Protein AF-A0AAV5E0H0-F1 (afdb_monomer)

Secondary structure (DSSP, 8-state):
-PPPTT-------HHHHHHTTTSS----------TT-------------S-TTS--EE-----TTPPP-B--EEHHHHHHH--TT---TTGGGB-

pLDDT: mean 83.55, std 11.56, range [51.25, 96.19]

Radius of gyration: 16.33 Å; Cα contacts (8 Å, |Δi|>4): 82; chains: 1; bounding box: 38×27×48 Å

InterPro domains:
  IPR027443 Isopenicillin N synthase-like superfamily [G3DSA:2.60.120.330] (1-89)
  IPR044861 Isopenicillin N synthase-like, Fe(2+) 2OG dioxygenase domain [PF03171] (2-48)

Structure (mmCIF, N/CA/C/O backbone):
data_AF-A0AAV5E0H0-F1
#
_entry.id   AF-A0AAV5E0H0-F1
#
loop_
_atom_site.group_PDB
_atom_site.id
_atom_site.type_symbol
_atom_site.label_atom_id
_atom_site.label_alt_id
_atom_site.label_comp_id
_atom_site.label_asym_id
_atom_site.label_entity_id
_atom_site.label_seq_id
_atom_site.pdbx_PDB_ins_code
_atom_site.Cartn_x
_atom_site.Cartn_y
_atom_site.Cartn_z
_atom_site.occupancy
_atom_site.B_iso_or_equiv
_atom_site.auth_seq_id
_atom_site.auth_comp_id
_atom_site.auth_asym_id
_atom_site.auth_atom_id
_atom_site.pdbx_PDB_model_num
ATOM 1 N N . MET A 1 1 ? -15.255 1.797 8.181 1.00 78.12 1 MET A N 1
ATOM 2 C CA . MET A 1 1 ? -15.083 0.335 8.300 1.00 78.12 1 MET A CA 1
ATOM 3 C C . MET A 1 1 ? -15.171 -0.058 9.768 1.00 78.12 1 MET A C 1
ATOM 5 O O . MET A 1 1 ? -14.240 0.265 10.504 1.00 78.12 1 MET A O 1
ATOM 9 N N . PRO A 1 2 ? -16.287 -0.660 10.213 1.00 86.56 2 PRO A N 1
ATOM 10 C CA . PRO A 1 2 ? -16.400 -1.229 11.555 1.00 86.56 2 PRO A CA 1
ATOM 11 C C . PRO A 1 2 ? -15.481 -2.456 11.703 1.00 86.56 2 PRO A C 1
ATOM 13 O O . PRO A 1 2 ? -15.429 -3.268 10.778 1.00 86.56 2 PRO A O 1
ATOM 16 N N . PRO A 1 3 ? -14.737 -2.602 12.811 1.00 86.75 3 PRO A N 1
ATOM 17 C CA . PRO A 1 3 ? -13.960 -3.808 13.070 1.00 86.75 3 PRO A CA 1
ATOM 18 C C . PRO A 1 3 ? -14.887 -4.992 13.376 1.00 86.75 3 PRO A C 1
ATOM 20 O O . PRO A 1 3 ? -15.887 -4.838 14.073 1.00 86.75 3 PRO A O 1
ATOM 23 N N . VAL A 1 4 ? -14.529 -6.173 12.873 1.00 95.31 4 VAL A N 1
ATOM 24 C CA . VAL A 1 4 ? -15.193 -7.440 13.205 1.00 95.31 4 VAL A CA 1
ATOM 25 C C . VAL A 1 4 ? -14.320 -8.187 14.207 1.00 95.31 4 VAL A C 1
ATOM 27 O O . VAL A 1 4 ? -13.109 -8.305 14.010 1.00 95.31 4 VAL A O 1
ATOM 30 N N . THR A 1 5 ? -14.919 -8.681 15.290 1.00 95.69 5 THR A N 1
ATOM 31 C CA . THR A 1 5 ? -14.204 -9.428 16.333 1.00 95.69 5 THR A CA 1
ATOM 32 C C . THR A 1 5 ? -13.488 -10.641 15.740 1.00 95.69 5 THR A C 1
ATOM 34 O O . THR A 1 5 ? -14.096 -11.440 15.034 1.00 95.69 5 THR A O 1
ATOM 37 N N . GLY A 1 6 ? -12.191 -10.774 16.033 1.00 95.81 6 GLY A N 1
ATOM 38 C CA . GLY A 1 6 ? -11.354 -11.871 15.534 1.00 95.81 6 GLY A CA 1
ATOM 39 C C . GLY A 1 6 ? -10.878 -11.722 14.083 1.00 95.81 6 GLY A C 1
ATOM 40 O O . GLY A 1 6 ? -10.181 -12.606 13.594 1.00 95.81 6 GLY A O 1
ATOM 41 N N . ALA A 1 7 ? -11.213 -10.625 13.395 1.00 96.19 7 ALA A N 1
ATOM 42 C CA . ALA A 1 7 ? -10.798 -10.383 12.016 1.00 96.19 7 ALA A CA 1
ATOM 43 C C . ALA A 1 7 ? -9.656 -9.363 11.910 1.00 96.19 7 ALA A C 1
ATOM 45 O O . ALA A 1 7 ? -9.506 -8.462 12.738 1.00 96.19 7 ALA A O 1
ATOM 46 N N . LEU A 1 8 ? -8.889 -9.472 10.823 1.00 95.44 8 LEU A N 1
ATOM 47 C CA . LEU A 1 8 ? -7.898 -8.482 10.411 1.00 95.44 8 LEU A CA 1
ATOM 48 C C . LEU A 1 8 ? -8.412 -7.698 9.204 1.00 95.44 8 LEU A C 1
ATOM 50 O O . LEU A 1 8 ? -9.062 -8.251 8.318 1.00 95.44 8 LEU A O 1
ATOM 54 N N . ILE A 1 9 ? -8.075 -6.412 9.150 1.00 94.69 9 ILE A N 1
ATOM 55 C CA . ILE A 1 9 ? -8.250 -5.600 7.945 1.00 94.69 9 ILE A CA 1
ATOM 56 C C . ILE A 1 9 ? -6.945 -5.680 7.154 1.00 94.69 9 ILE A C 1
ATOM 58 O O . ILE A 1 9 ? -5.890 -5.313 7.670 1.00 94.69 9 ILE A O 1
ATOM 62 N N . VAL A 1 10 ? -7.023 -6.155 5.910 1.00 94.75 10 VAL A N 1
ATOM 63 C CA . VAL A 1 10 ? -5.878 -6.269 4.999 1.00 94.75 10 VAL A CA 1
ATOM 64 C C . VAL A 1 10 ? -6.045 -5.264 3.867 1.00 94.75 10 VAL A C 1
ATOM 66 O O . VAL A 1 10 ? -7.086 -5.232 3.215 1.00 94.75 10 VAL A O 1
ATOM 69 N N . ASN A 1 11 ? -5.006 -4.466 3.626 1.00 93.75 11 ASN A N 1
ATOM 70 C CA . ASN A 1 11 ? -4.981 -3.459 2.569 1.00 93.75 11 ASN A CA 1
ATOM 71 C C . ASN A 1 11 ? -3.890 -3.783 1.544 1.00 93.75 11 ASN A C 1
ATOM 73 O O . ASN A 1 11 ? -2.826 -4.299 1.889 1.00 93.75 11 ASN A O 1
ATOM 77 N N . VAL A 1 12 ? -4.137 -3.420 0.287 1.00 93.94 12 VAL A N 1
ATOM 78 C CA . VAL A 1 12 ? -3.134 -3.452 -0.784 1.00 93.94 12 VAL A CA 1
ATOM 79 C C . VAL A 1 12 ? -2.315 -2.166 -0.719 1.00 93.94 12 VAL A C 1
ATOM 81 O O . VAL A 1 12 ? -2.882 -1.078 -0.689 1.00 93.94 12 VAL A O 1
ATOM 84 N N . GLY A 1 13 ? -0.987 -2.290 -0.706 1.00 90.69 13 GLY A N 1
ATOM 85 C CA . GLY A 1 13 ? -0.072 -1.151 -0.796 1.00 90.69 13 GLY A CA 1
ATOM 86 C C . GLY A 1 13 ? 0.395 -0.871 -2.227 1.00 90.69 13 GLY A C 1
ATOM 87 O O . GLY A 1 13 ? 0.348 -1.745 -3.098 1.00 90.69 13 GLY A O 1
ATOM 88 N N . ALA A 1 14 ? 0.929 0.332 -2.450 1.00 89.50 14 ALA A N 1
ATOM 89 C CA . ALA A 1 14 ? 1.419 0.794 -3.750 1.00 89.50 14 ALA A CA 1
ATOM 90 C C . ALA A 1 14 ? 2.438 -0.163 -4.402 1.00 89.50 14 ALA A C 1
ATOM 92 O O . ALA A 1 14 ? 2.364 -0.410 -5.604 1.00 89.50 14 ALA A O 1
ATOM 93 N N . PHE A 1 15 ? 3.338 -0.776 -3.624 1.00 89.31 15 PHE A N 1
ATOM 94 C CA . PHE A 1 15 ? 4.315 -1.730 -4.167 1.00 89.31 15 PHE A CA 1
ATOM 95 C C . PHE A 1 15 ? 3.636 -2.919 -4.863 1.00 89.31 15 PHE A C 1
ATOM 97 O O . PHE A 1 15 ? 4.020 -3.303 -5.968 1.00 89.31 15 PHE A O 1
ATOM 104 N N . LEU A 1 16 ? 2.596 -3.484 -4.238 1.00 90.44 16 LEU A N 1
ATOM 105 C CA . LEU A 1 16 ? 1.848 -4.607 -4.801 1.00 90.44 16 LEU A CA 1
ATOM 106 C C . LEU A 1 16 ? 0.995 -4.172 -6.000 1.00 90.44 16 LEU A C 1
ATOM 108 O O . LEU A 1 16 ? 0.896 -4.922 -6.969 1.00 90.44 16 LEU A O 1
ATOM 112 N N . GLN A 1 17 ? 0.431 -2.962 -5.979 1.00 92.62 17 GLN A N 1
ATOM 113 C CA . GLN A 1 17 ? -0.276 -2.410 -7.137 1.00 92.62 17 GLN A CA 1
ATOM 114 C C . GLN A 1 17 ? 0.639 -2.305 -8.362 1.00 92.62 17 GLN A C 1
ATOM 116 O O . GLN A 1 17 ? 0.298 -2.828 -9.423 1.00 92.62 17 GLN A O 1
ATOM 121 N N . ALA A 1 18 ? 1.816 -1.693 -8.207 1.00 90.62 18 ALA A N 1
ATOM 122 C CA . ALA A 1 18 ? 2.786 -1.590 -9.291 1.00 90.62 18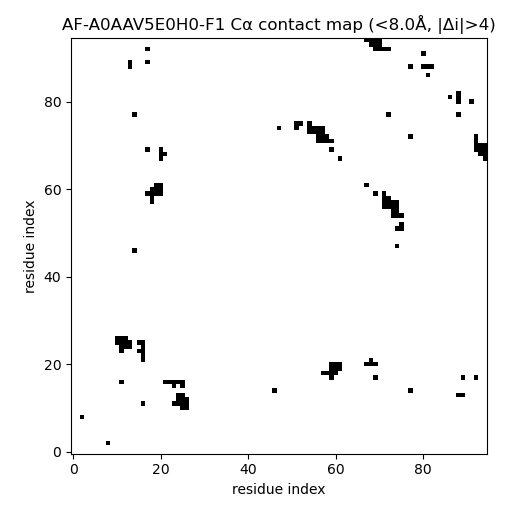 ALA A CA 1
ATOM 123 C C . ALA A 1 18 ? 3.214 -2.983 -9.763 1.00 90.62 18 ALA A C 1
ATOM 125 O O . ALA A 1 18 ? 3.082 -3.301 -10.940 1.00 90.62 18 ALA A O 1
ATOM 126 N N . ARG A 1 19 ? 3.629 -3.859 -8.835 1.00 89.25 19 ARG A N 1
ATOM 127 C CA . ARG A 1 19 ? 4.080 -5.223 -9.149 1.00 89.25 19 ARG A CA 1
ATOM 128 C C . ARG A 1 19 ? 3.023 -6.054 -9.865 1.00 89.25 19 ARG A C 1
ATOM 130 O O . ARG A 1 19 ? 3.388 -6.861 -10.703 1.00 89.25 19 ARG A O 1
ATOM 137 N N . SER A 1 20 ? 1.747 -5.881 -9.544 1.00 91.56 20 SER A N 1
ATOM 138 C CA . SER A 1 20 ? 0.642 -6.608 -10.181 1.00 91.56 20 SER A CA 1
ATOM 139 C C . SER A 1 20 ? 0.144 -5.965 -11.479 1.00 91.56 20 SER A C 1
ATOM 141 O O . SER A 1 20 ? -0.892 -6.376 -11.997 1.00 91.56 20 SER A O 1
ATOM 143 N N . ASN A 1 21 ? 0.847 -4.945 -11.986 1.00 92.88 21 ASN A N 1
ATOM 144 C CA . ASN A 1 21 ? 0.456 -4.169 -13.159 1.00 92.88 21 ASN A CA 1
ATOM 145 C C . ASN A 1 21 ? -1.009 -3.704 -13.078 1.00 92.88 21 ASN A C 1
ATOM 147 O O . ASN A 1 21 ? -1.782 -3.889 -14.016 1.00 92.88 21 ASN A O 1
ATOM 151 N N . ASP A 1 22 ? -1.384 -3.124 -11.931 1.00 92.56 22 ASP A N 1
ATOM 152 C CA . ASP A 1 22 ? -2.734 -2.647 -11.609 1.00 92.56 22 ASP A CA 1
ATOM 153 C C . ASP A 1 22 ? -3.828 -3.712 -11.402 1.00 92.56 22 ASP A C 1
ATOM 155 O O . ASP A 1 22 ? -4.989 -3.340 -11.210 1.00 92.56 22 ASP A O 1
ATOM 159 N N . ALA A 1 23 ? -3.507 -5.010 -11.369 1.00 92.00 23 ALA A N 1
ATOM 160 C CA . ALA A 1 23 ? -4.506 -6.034 -11.041 1.00 92.00 23 ALA A CA 1
ATOM 161 C C . ALA A 1 23 ? -5.054 -5.881 -9.609 1.00 92.00 23 ALA A C 1
ATOM 163 O O . ALA A 1 23 ? -6.230 -6.146 -9.364 1.00 92.00 23 ALA A O 1
ATOM 164 N N . PHE A 1 24 ? -4.226 -5.396 -8.679 1.00 92.50 24 PHE A N 1
ATOM 165 C CA . PHE A 1 24 ? -4.658 -4.941 -7.359 1.00 92.50 24 PHE A CA 1
ATOM 166 C C . PHE A 1 24 ? -4.461 -3.433 -7.225 1.00 92.50 24 PHE A C 1
ATOM 168 O O . PHE A 1 24 ? -3.453 -2.892 -7.674 1.00 92.50 24 PHE A O 1
ATOM 175 N N . LYS A 1 25 ? -5.406 -2.750 -6.577 1.00 91.88 25 LYS A N 1
ATOM 176 C CA . LYS A 1 25 ? -5.379 -1.294 -6.401 1.00 91.88 25 LYS A CA 1
ATOM 177 C C . LYS A 1 25 ? -5.146 -0.931 -4.940 1.00 91.88 25 LYS A C 1
ATOM 179 O O . LYS A 1 25 ? -5.876 -1.382 -4.062 1.00 91.88 25 LYS A O 1
ATOM 184 N N . SER A 1 26 ? -4.121 -0.121 -4.702 1.00 92.25 26 SER A N 1
ATOM 185 C CA . SER A 1 26 ? -3.887 0.557 -3.433 1.00 92.25 26 SER A CA 1
ATOM 186 C C . SER A 1 26 ? -4.943 1.637 -3.241 1.00 92.25 26 SER A C 1
ATOM 188 O O . SER A 1 26 ? -5.380 2.263 -4.206 1.00 92.25 26 SER A O 1
ATOM 190 N N . VAL A 1 27 ? -5.342 1.860 -1.992 1.00 89.56 27 VAL A N 1
ATOM 191 C CA . VAL A 1 27 ? -6.347 2.864 -1.636 1.00 89.56 27 VAL A CA 1
ATOM 192 C C . VAL A 1 27 ? -5.847 3.757 -0.514 1.00 89.56 27 VAL A C 1
ATOM 194 O O . VAL A 1 27 ? -5.209 3.295 0.440 1.00 89.56 27 VAL A O 1
ATOM 197 N N . ASP A 1 28 ? -6.187 5.036 -0.616 1.00 89.62 28 ASP A N 1
ATOM 198 C CA . ASP A 1 28 ? -5.972 5.976 0.471 1.00 89.62 28 ASP A CA 1
ATOM 199 C C . ASP A 1 28 ? -6.911 5.638 1.626 1.00 89.62 28 ASP A C 1
ATOM 201 O O . ASP A 1 28 ? -8.110 5.399 1.456 1.00 89.62 28 ASP A O 1
ATOM 205 N N . HIS A 1 29 ? -6.357 5.614 2.831 1.00 90.06 29 HIS A N 1
ATOM 206 C CA . HIS A 1 29 ? -7.108 5.372 4.050 1.00 90.06 29 HIS A CA 1
ATOM 207 C C . HIS A 1 29 ? -6.638 6.336 5.132 1.00 90.06 29 HIS A C 1
ATOM 209 O O . HIS A 1 29 ? -5.466 6.687 5.221 1.00 90.06 29 HIS A O 1
ATOM 215 N N . ARG A 1 30 ? -7.578 6.767 5.973 1.00 91.81 30 ARG A N 1
ATOM 216 C CA . ARG A 1 30 ? -7.310 7.662 7.099 1.00 91.81 30 ARG A CA 1
ATOM 217 C C . ARG A 1 30 ? -8.007 7.165 8.352 1.00 91.81 30 ARG A C 1
ATOM 219 O O . ARG A 1 30 ? -9.084 6.569 8.278 1.00 91.81 30 ARG A O 1
ATOM 226 N N . VAL A 1 31 ? -7.418 7.462 9.502 1.00 90.75 31 VAL A N 1
ATOM 227 C CA . VAL A 1 31 ? -8.056 7.281 10.807 1.00 90.75 31 VAL A CA 1
ATOM 228 C C . VAL A 1 31 ? -8.468 8.656 11.311 1.00 90.75 31 VAL A C 1
ATOM 230 O O . VAL A 1 31 ? -7.647 9.562 11.387 1.00 90.75 31 VAL A O 1
ATOM 233 N N . VAL A 1 32 ? -9.754 8.817 11.613 1.00 91.31 32 VAL A N 1
ATOM 234 C CA . VAL A 1 32 ? -10.304 10.063 12.158 1.00 91.31 32 VAL A CA 1
ATOM 235 C C . VAL A 1 32 ? -10.392 9.918 13.672 1.00 91.31 32 VAL A C 1
ATOM 237 O O . VAL A 1 32 ? -10.900 8.907 14.160 1.00 91.31 32 VAL A O 1
ATOM 240 N N . ALA A 1 33 ? -9.876 10.905 14.403 1.00 92.38 33 ALA A N 1
ATOM 241 C CA . ALA A 1 33 ? -10.004 10.962 15.853 1.00 92.38 33 ALA A CA 1
ATOM 242 C C . ALA A 1 33 ? -11.463 11.229 16.256 1.00 92.38 33 ALA A C 1
ATOM 244 O O . ALA A 1 33 ? -12.182 11.964 15.580 1.00 92.38 33 ALA A O 1
ATOM 245 N N . THR A 1 34 ? -11.897 10.631 17.362 1.00 87.88 34 THR A N 1
ATOM 246 C CA . THR A 1 34 ? -13.274 10.725 17.863 1.00 87.88 34 THR A CA 1
ATOM 247 C C . THR A 1 34 ? -13.279 11.031 19.356 1.00 87.88 34 THR A C 1
ATOM 249 O O . THR A 1 34 ? -12.404 10.566 20.080 1.00 87.88 34 THR A O 1
ATOM 252 N N . ASN A 1 35 ? -14.311 11.725 19.842 1.00 92.00 35 ASN A N 1
ATOM 253 C CA . ASN A 1 35 ? -14.450 12.078 21.265 1.00 92.00 35 ASN A CA 1
ATOM 254 C C . ASN A 1 35 ? -15.015 10.942 22.144 1.00 92.00 35 ASN A C 1
ATOM 256 O O . ASN A 1 35 ? -15.372 11.164 23.294 1.00 92.00 35 ASN A O 1
ATOM 260 N N . THR A 1 36 ? -15.125 9.725 21.612 1.00 89.00 36 THR A N 1
ATOM 261 C CA . THR A 1 36 ? -15.739 8.563 22.279 1.00 89.00 36 THR A CA 1
ATOM 262 C C . THR A 1 36 ? -14.758 7.726 23.106 1.00 89.00 36 THR A C 1
ATOM 264 O O . THR A 1 36 ? -15.163 6.729 23.694 1.00 89.00 36 THR A O 1
ATOM 267 N N . GLY A 1 37 ? -13.476 8.102 23.145 1.00 90.06 37 GLY A N 1
ATOM 268 C CA . GLY A 1 37 ? -12.423 7.391 23.875 1.00 90.06 37 GLY A CA 1
ATOM 269 C C . GLY A 1 37 ? -11.275 6.906 22.978 1.00 90.06 37 GLY A C 1
ATOM 270 O O . GLY A 1 37 ? -11.336 7.055 21.753 1.00 90.06 37 GLY A O 1
ATOM 271 N N . PRO A 1 38 ? -10.203 6.351 23.574 1.00 90.25 38 PRO A N 1
ATOM 272 C CA . PRO A 1 38 ? -9.026 5.912 22.836 1.00 90.25 38 PRO A CA 1
ATOM 273 C C . PRO A 1 38 ? -9.342 4.724 21.921 1.00 90.25 38 PRO A C 1
ATOM 275 O O . PRO A 1 38 ? -10.044 3.788 22.299 1.00 90.25 38 PRO A O 1
ATOM 278 N N . ARG A 1 39 ? -8.758 4.735 20.720 1.00 91.19 39 ARG A N 1
ATOM 279 C CA . ARG A 1 39 ? -8.777 3.613 19.776 1.00 91.19 39 ARG A CA 1
ATOM 280 C C . ARG A 1 39 ? -7.347 3.153 19.529 1.00 91.19 39 ARG A C 1
ATOM 282 O O . ARG A 1 39 ? -6.531 3.932 19.048 1.00 91.19 39 ARG A O 1
ATOM 289 N N . VAL A 1 40 ? -7.067 1.884 19.809 1.00 91.00 40 VAL A N 1
ATOM 290 C CA . VAL A 1 40 ? -5.749 1.271 19.594 1.00 91.00 40 VAL A CA 1
ATOM 291 C C . VAL A 1 40 ? -5.813 0.337 18.388 1.00 91.00 40 VAL A C 1
ATOM 293 O O . VAL A 1 40 ? -6.771 -0.418 18.229 1.00 91.00 40 VAL A O 1
ATOM 296 N N . ALA A 1 41 ? -4.802 0.400 17.527 1.00 92.38 41 ALA A N 1
ATOM 297 C CA . ALA A 1 41 ? -4.616 -0.513 16.407 1.00 92.38 41 ALA A CA 1
ATOM 298 C C . ALA A 1 41 ? -3.119 -0.744 16.183 1.00 92.38 41 ALA A C 1
ATOM 300 O O . ALA A 1 41 ? -2.312 0.156 16.412 1.00 92.38 41 ALA A O 1
ATOM 301 N N . VAL A 1 42 ? -2.761 -1.935 15.709 1.00 94.50 42 VAL A N 1
ATOM 302 C CA . VAL A 1 42 ? -1.392 -2.282 15.317 1.00 94.50 42 VAL A CA 1
ATOM 303 C C . VAL A 1 42 ? -1.399 -2.579 13.826 1.00 94.50 42 VAL A C 1
ATOM 305 O O . VAL A 1 42 ? -2.187 -3.403 13.363 1.00 94.50 42 VAL A O 1
ATOM 308 N N . ALA A 1 43 ? -0.544 -1.890 13.075 1.00 93.25 43 ALA A N 1
ATOM 309 C CA . ALA A 1 43 ? -0.347 -2.150 11.657 1.00 93.25 43 ALA A CA 1
ATOM 310 C C . ALA A 1 43 ? 0.885 -3.038 11.458 1.00 93.25 43 ALA A C 1
ATOM 312 O O . ALA A 1 43 ? 1.932 -2.804 12.059 1.00 93.25 43 ALA A O 1
ATOM 313 N N . CYS A 1 44 ? 0.759 -4.037 10.589 1.00 93.56 44 CYS A N 1
ATOM 314 C CA . CYS A 1 44 ? 1.867 -4.865 10.133 1.00 93.56 44 CYS A CA 1
ATOM 315 C C . CYS A 1 44 ? 2.006 -4.689 8.620 1.00 93.56 44 CYS A C 1
ATOM 317 O O . CYS A 1 44 ? 1.025 -4.824 7.887 1.00 93.56 44 CYS A O 1
ATOM 319 N N . PHE A 1 45 ? 3.214 -4.366 8.159 1.00 88.25 45 PHE A N 1
ATOM 320 C CA . PHE A 1 45 ? 3.498 -4.128 6.749 1.00 88.25 45 PHE A CA 1
ATOM 321 C C . PHE A 1 45 ? 4.341 -5.268 6.190 1.00 88.25 45 PHE A C 1
ATOM 323 O O . PHE A 1 45 ? 5.460 -5.505 6.641 1.00 88.25 45 PHE A O 1
ATOM 330 N N . PHE A 1 46 ? 3.809 -5.942 5.173 1.00 87.12 46 PHE A N 1
ATOM 331 C CA . PHE A 1 46 ? 4.550 -6.921 4.388 1.00 87.12 46 PHE A CA 1
ATOM 332 C C . PHE A 1 46 ? 5.078 -6.238 3.134 1.00 87.12 46 PHE A C 1
ATOM 334 O O . PHE A 1 46 ? 4.312 -5.729 2.315 1.00 87.12 46 PHE A O 1
ATOM 341 N N . GLY A 1 47 ? 6.397 -6.212 2.999 1.00 79.88 47 GLY A N 1
ATOM 342 C CA . GLY A 1 47 ? 7.084 -5.560 1.896 1.00 79.88 47 GLY A CA 1
ATOM 343 C C . GLY A 1 47 ? 8.217 -6.420 1.350 1.00 79.88 47 GLY A C 1
ATOM 344 O O . GLY A 1 47 ? 8.515 -7.484 1.899 1.00 79.88 47 GLY A O 1
ATOM 345 N N . PRO A 1 48 ? 8.850 -5.977 0.256 1.00 73.75 48 PRO A N 1
ATOM 346 C CA . PRO A 1 48 ? 10.011 -6.662 -0.290 1.00 73.75 48 PRO A CA 1
ATOM 347 C C . PRO A 1 48 ? 11.116 -6.779 0.772 1.00 73.75 48 PRO A C 1
ATOM 349 O O . PRO A 1 48 ? 11.528 -5.790 1.374 1.00 73.75 48 PRO A O 1
ATOM 352 N N . SER A 1 49 ? 11.586 -8.004 1.000 1.00 64.50 49 SER A N 1
ATOM 353 C CA . SER A 1 49 ? 12.649 -8.324 1.953 1.00 64.50 49 SER A CA 1
ATOM 354 C C . SER A 1 49 ? 14.035 -8.201 1.315 1.00 64.50 49 SER A C 1
ATOM 356 O O . SER A 1 49 ? 14.238 -8.651 0.183 1.00 64.50 49 SER A O 1
ATOM 358 N N . GLY A 1 50 ? 15.005 -7.686 2.067 1.00 61.25 50 GLY A N 1
ATOM 359 C CA . GLY A 1 50 ? 16.421 -7.651 1.694 1.00 61.25 50 GLY A CA 1
ATOM 360 C C . GLY A 1 50 ? 17.053 -6.285 1.956 1.00 61.25 50 GLY A C 1
ATOM 361 O O . GLY A 1 50 ? 16.331 -5.307 2.152 1.00 61.25 50 GLY A O 1
ATOM 362 N N . PRO A 1 51 ? 18.394 -6.188 1.971 1.00 56.50 51 PRO A N 1
ATOM 363 C CA . PRO A 1 51 ? 19.049 -4.894 2.064 1.00 56.50 51 PRO A CA 1
ATOM 364 C C . PRO A 1 51 ? 18.574 -4.021 0.899 1.00 56.50 51 PRO A C 1
ATOM 366 O O . PRO A 1 51 ? 18.540 -4.473 -0.250 1.00 56.50 51 PRO A O 1
ATOM 369 N N . VAL A 1 52 ? 18.229 -2.765 1.197 1.00 59.06 52 VAL A N 1
ATOM 370 C CA . VAL A 1 52 ? 17.852 -1.736 0.207 1.00 59.06 52 VAL A CA 1
ATOM 371 C C . VAL A 1 52 ? 18.866 -1.702 -0.950 1.00 59.06 52 VAL A C 1
ATOM 373 O O . VAL A 1 52 ? 18.501 -1.500 -2.100 1.00 59.06 52 VAL A O 1
ATOM 376 N N . VAL A 1 53 ? 20.122 -2.043 -0.656 1.00 55.91 53 VAL A N 1
ATOM 377 C CA . VAL A 1 53 ? 21.273 -2.104 -1.567 1.00 55.91 53 VAL A CA 1
ATOM 378 C C . VAL A 1 53 ? 21.273 -3.305 -2.531 1.00 55.91 53 VAL A C 1
ATOM 380 O O . VAL A 1 53 ? 22.162 -3.402 -3.366 1.00 55.91 53 VAL A O 1
ATOM 383 N N . SER A 1 54 ? 20.322 -4.245 -2.462 1.00 62.72 54 SER A N 1
ATOM 384 C CA . SER A 1 54 ? 20.438 -5.522 -3.199 1.00 62.72 54 SER A CA 1
ATOM 385 C C . SER A 1 54 ? 20.422 -5.408 -4.731 1.00 62.72 54 SER A C 1
ATOM 387 O O . SER A 1 54 ? 20.578 -6.427 -5.397 1.00 62.72 54 SER A O 1
ATOM 389 N N . GLY A 1 55 ? 20.199 -4.221 -5.314 1.00 66.69 55 GLY A N 1
ATOM 390 C CA . GLY A 1 55 ? 20.151 -4.021 -6.771 1.00 66.69 55 GLY A CA 1
ATOM 391 C C . GLY A 1 55 ? 19.079 -4.863 -7.475 1.00 66.69 55 GLY A C 1
ATOM 392 O O . GLY A 1 55 ? 19.001 -4.886 -8.701 1.00 66.69 55 GLY A O 1
ATOM 393 N N . ARG A 1 56 ? 18.248 -5.580 -6.707 1.00 72.00 56 ARG A N 1
ATOM 394 C CA . ARG A 1 56 ? 17.293 -6.546 -7.221 1.00 72.00 56 ARG A CA 1
ATOM 395 C C . ARG A 1 56 ? 16.190 -5.792 -7.938 1.00 72.00 56 ARG A C 1
ATOM 397 O O . ARG A 1 56 ? 15.425 -5.052 -7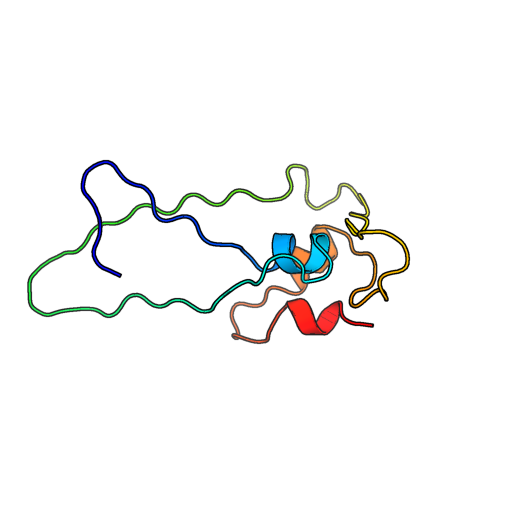.316 1.00 72.00 56 ARG A O 1
ATOM 404 N N . VAL A 1 57 ? 16.109 -6.012 -9.243 1.00 74.50 57 VAL A N 1
ATOM 405 C CA . VAL A 1 57 ? 15.021 -5.513 -10.076 1.00 74.50 57 VAL A CA 1
ATOM 406 C C . VAL A 1 57 ? 13.809 -6.412 -9.865 1.00 74.50 57 VAL A C 1
ATOM 408 O O . VAL A 1 57 ? 13.871 -7.633 -10.028 1.00 74.50 57 VAL A O 1
ATOM 411 N N . TYR A 1 58 ? 12.696 -5.807 -9.474 1.00 72.38 58 TYR A N 1
ATOM 412 C CA . TYR A 1 58 ? 11.433 -6.498 -9.281 1.00 72.38 58 TYR A CA 1
ATOM 413 C C . TYR A 1 58 ? 10.609 -6.352 -10.560 1.00 72.38 58 TYR A C 1
ATOM 415 O O . TYR A 1 58 ? 9.986 -5.322 -10.797 1.00 72.38 58 TYR A O 1
ATOM 423 N N . GLY A 1 59 ? 10.608 -7.402 -11.386 1.00 74.88 59 GLY A N 1
ATOM 424 C CA . GLY A 1 59 ? 9.773 -7.465 -12.588 1.00 74.88 59 GLY A CA 1
ATOM 425 C C . GLY A 1 59 ? 8.278 -7.461 -12.259 1.00 74.88 59 GLY A C 1
ATOM 426 O O . GLY A 1 59 ? 7.874 -7.864 -11.158 1.00 74.88 59 GLY A O 1
ATOM 427 N N . LEU A 1 60 ? 7.477 -7.007 -13.221 1.00 81.56 60 LEU A N 1
ATOM 428 C CA . LEU A 1 60 ? 6.021 -6.981 -13.127 1.00 81.56 60 LEU A CA 1
ATOM 429 C C . LEU A 1 60 ? 5.434 -8.388 -13.275 1.00 81.56 60 LEU A C 1
ATOM 431 O O . LEU A 1 60 ? 5.896 -9.194 -14.078 1.00 81.56 60 LEU A O 1
ATOM 435 N N . ILE A 1 61 ? 4.385 -8.661 -12.508 1.00 82.62 61 ILE A N 1
ATOM 436 C CA . ILE A 1 61 ? 3.512 -9.818 -12.658 1.00 82.62 61 ILE A CA 1
ATOM 437 C C . ILE A 1 61 ? 2.412 -9.381 -13.615 1.00 82.62 61 ILE A C 1
ATOM 439 O O . ILE A 1 61 ? 1.521 -8.615 -13.250 1.00 82.62 61 ILE A O 1
ATOM 443 N N . VAL A 1 62 ? 2.512 -9.836 -14.856 1.00 82.44 62 VAL A N 1
ATOM 444 C CA . VAL A 1 62 ? 1.615 -9.440 -15.938 1.00 82.44 62 VAL A CA 1
ATOM 445 C C . VAL A 1 62 ? 0.917 -10.695 -16.434 1.00 82.44 62 VAL A C 1
ATOM 447 O O . VAL A 1 62 ? 1.568 -11.701 -16.704 1.00 82.44 62 VAL A O 1
ATOM 450 N N . LYS A 1 63 ? -0.412 -10.646 -16.524 1.00 75.50 63 LYS A N 1
ATOM 451 C CA . LYS A 1 63 ? -1.183 -11.652 -17.259 1.00 75.50 63 LYS A CA 1
ATOM 452 C C . LYS A 1 63 ? -0.946 -11.412 -18.753 1.00 75.50 63 LYS A C 1
ATOM 454 O O . LYS A 1 63 ? -0.938 -10.248 -19.140 1.00 75.50 63 LYS A O 1
ATOM 459 N N . ASP A 1 64 ? -0.736 -12.467 -19.543 1.00 79.00 64 ASP A N 1
ATOM 460 C CA . ASP A 1 64 ? -0.417 -12.462 -20.988 1.00 79.00 64 ASP A CA 1
ATOM 461 C C . ASP A 1 64 ? -0.896 -11.233 -21.774 1.00 79.00 64 ASP A C 1
ATOM 463 O O . ASP A 1 64 ? -1.989 -10.734 -21.525 1.00 79.00 64 ASP A O 1
ATOM 467 N N . ALA A 1 65 ? -0.120 -10.780 -22.765 1.00 77.69 65 ALA A N 1
ATOM 468 C CA . ALA A 1 65 ? -0.451 -9.709 -23.725 1.00 77.69 65 ALA A CA 1
ATOM 469 C C . ALA A 1 65 ? -0.991 -8.375 -23.149 1.00 77.69 65 ALA A C 1
ATOM 471 O O . ALA A 1 65 ? -1.285 -7.455 -23.912 1.00 77.69 65 ALA A O 1
ATOM 472 N N . SER A 1 66 ? -1.111 -8.231 -21.826 1.00 82.38 66 SER A N 1
ATOM 473 C CA . SER A 1 66 ? -1.609 -7.016 -21.198 1.00 82.38 66 SER A CA 1
ATOM 474 C C . SER A 1 66 ? -0.565 -5.914 -21.353 1.00 82.38 66 SER A C 1
ATOM 476 O O . SER A 1 66 ? 0.618 -6.159 -21.093 1.00 82.38 66 SER A O 1
ATOM 478 N N . PRO A 1 67 ? -0.972 -4.693 -21.738 1.00 88.44 67 PRO A N 1
ATOM 479 C CA . PRO A 1 67 ? -0.040 -3.586 -21.849 1.00 88.44 67 PRO A CA 1
ATOM 480 C C . PRO A 1 67 ? 0.614 -3.317 -20.492 1.00 88.44 67 PRO A C 1
ATOM 482 O O . PRO A 1 67 ? -0.041 -3.320 -19.441 1.00 88.44 67 PRO A O 1
ATOM 485 N N . LEU A 1 68 ? 1.923 -3.086 -20.523 1.00 90.56 68 LEU A N 1
ATOM 486 C CA . LEU A 1 68 ? 2.671 -2.671 -19.346 1.00 90.56 68 LEU A CA 1
ATOM 487 C C . LEU A 1 68 ? 2.234 -1.252 -18.972 1.00 90.56 68 LEU A C 1
ATOM 489 O O . LEU A 1 68 ? 2.219 -0.363 -19.818 1.00 90.56 68 LEU A O 1
ATOM 493 N N . ARG A 1 69 ? 1.867 -1.041 -17.707 1.00 91.56 69 ARG A N 1
ATOM 494 C CA . ARG A 1 69 ? 1.503 0.279 -17.160 1.00 91.56 69 ARG A CA 1
ATOM 495 C C . ARG A 1 69 ? 2.623 0.900 -16.339 1.00 91.56 69 ARG A C 1
ATOM 497 O O . ARG A 1 69 ? 2.581 2.090 -16.046 1.00 91.56 69 ARG A O 1
ATOM 504 N N . TYR A 1 70 ? 3.596 0.085 -15.952 1.00 91.31 70 TYR A N 1
ATOM 505 C CA . TYR A 1 70 ? 4.733 0.477 -15.139 1.00 91.31 70 TYR A CA 1
ATOM 506 C C . TYR A 1 70 ? 6.026 -0.013 -15.788 1.00 91.31 70 TYR A C 1
ATOM 508 O O . TYR A 1 70 ? 6.042 -1.023 -16.496 1.00 91.31 70 TYR A O 1
ATOM 516 N N . ARG A 1 71 ? 7.131 0.686 -15.538 1.00 90.25 71 ARG A N 1
ATOM 517 C CA . ARG A 1 71 ? 8.470 0.166 -15.824 1.00 90.25 71 ARG A CA 1
A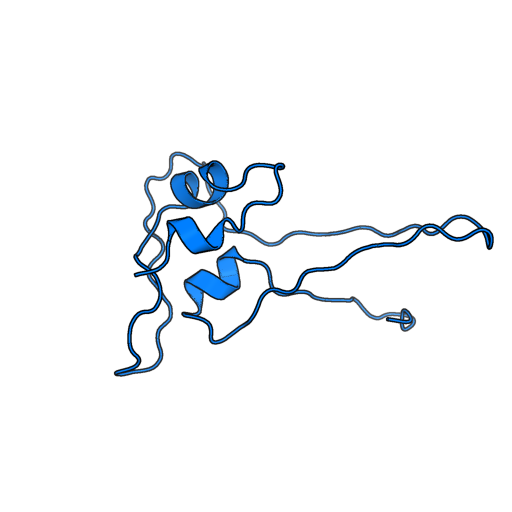TOM 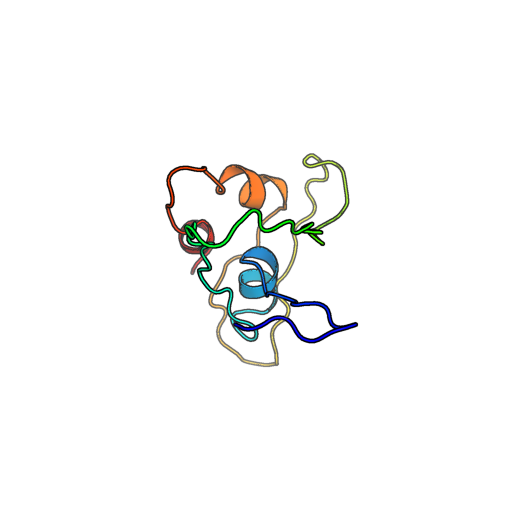518 C C . ARG A 1 71 ? 8.905 -0.791 -14.716 1.00 90.25 71 ARG A C 1
ATOM 520 O O . ARG A 1 71 ? 8.343 -0.797 -13.623 1.00 90.25 71 ARG A O 1
ATOM 527 N N . SER A 1 72 ? 9.953 -1.568 -14.970 1.00 87.88 72 SER A N 1
ATOM 528 C CA . SER A 1 72 ? 10.629 -2.293 -13.888 1.00 87.88 72 SER A CA 1
ATOM 529 C C . SER A 1 72 ? 11.397 -1.318 -12.985 1.00 87.88 72 SER A C 1
ATOM 531 O O . SER A 1 72 ? 11.912 -0.300 -13.457 1.00 87.88 72 SER A O 1
ATOM 533 N N . PHE A 1 73 ? 11.473 -1.631 -11.692 1.00 85.81 73 PHE A N 1
ATOM 534 C CA . PHE A 1 73 ? 12.166 -0.828 -10.682 1.00 85.81 73 PHE A CA 1
ATOM 535 C C . PHE A 1 73 ? 12.785 -1.716 -9.596 1.00 85.81 73 PHE A C 1
ATOM 537 O O . PHE A 1 73 ? 12.419 -2.880 -9.406 1.00 85.81 73 PHE A O 1
ATOM 544 N N . THR A 1 74 ? 13.748 -1.157 -8.880 1.00 86.12 74 THR A N 1
ATOM 545 C CA . THR A 1 74 ? 14.359 -1.730 -7.682 1.00 86.12 74 THR A CA 1
ATOM 546 C C . THR A 1 74 ? 13.611 -1.296 -6.421 1.00 86.12 74 THR A C 1
ATOM 548 O O . THR A 1 74 ? 12.873 -0.311 -6.405 1.00 86.12 74 THR A O 1
ATOM 551 N N . VAL A 1 75 ? 13.826 -2.015 -5.317 1.00 82.50 75 VAL A N 1
ATOM 552 C CA . VAL A 1 75 ? 13.272 -1.630 -4.002 1.00 82.50 75 VAL A CA 1
ATOM 553 C C . VAL A 1 75 ? 13.847 -0.303 -3.524 1.00 82.50 75 VAL A C 1
ATOM 555 O O . VAL A 1 75 ? 13.114 0.486 -2.939 1.00 82.50 75 VAL A O 1
ATOM 558 N N . ALA A 1 76 ? 15.126 -0.036 -3.806 1.00 82.81 76 ALA A N 1
ATOM 559 C CA . ALA A 1 76 ? 15.759 1.238 -3.486 1.00 82.81 76 ALA A CA 1
ATOM 560 C C . ALA A 1 76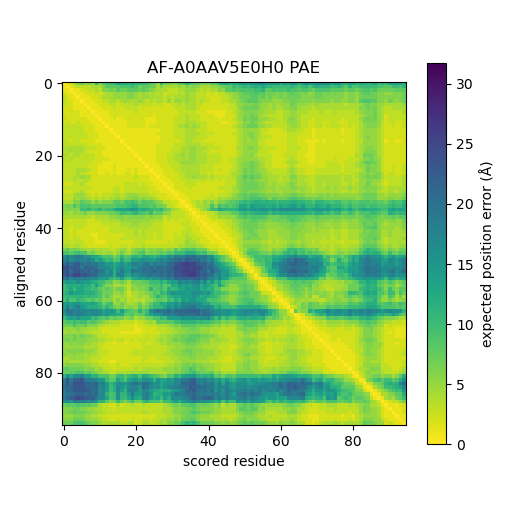 ? 15.070 2.409 -4.189 1.00 82.81 76 ALA A C 1
ATOM 562 O O . ALA A 1 76 ? 14.722 3.384 -3.531 1.00 82.81 76 ALA A O 1
ATOM 563 N N . GLU A 1 77 ? 14.824 2.296 -5.499 1.00 84.81 77 GLU A N 1
ATOM 564 C CA . GLU A 1 77 ? 14.087 3.323 -6.241 1.00 84.81 77 GLU A CA 1
ATOM 565 C C . GLU A 1 77 ? 12.678 3.508 -5.671 1.00 84.81 77 GLU A C 1
ATOM 567 O O . GLU A 1 77 ? 12.263 4.639 -5.432 1.00 84.81 77 GLU A O 1
ATOM 572 N N . PHE A 1 78 ? 11.956 2.411 -5.407 1.00 84.06 78 PHE A N 1
ATOM 573 C CA . PHE A 1 78 ? 10.594 2.471 -4.873 1.00 84.06 78 PHE A CA 1
ATOM 574 C C . PHE A 1 78 ? 10.524 3.150 -3.499 1.00 84.06 78 PHE A C 1
ATOM 576 O O . PHE A 1 78 ? 9.682 4.019 -3.286 1.00 84.06 78 PHE A O 1
ATOM 583 N N . LEU A 1 79 ? 11.410 2.773 -2.573 1.00 82.00 79 LEU A N 1
ATOM 584 C CA . LEU A 1 79 ? 11.469 3.375 -1.240 1.00 82.00 79 LEU A CA 1
ATOM 585 C C . LEU A 1 79 ? 11.971 4.823 -1.290 1.00 82.00 79 LEU A C 1
ATOM 587 O O . LEU A 1 79 ? 11.472 5.651 -0.539 1.00 82.00 79 LEU A O 1
ATOM 591 N N . GLY A 1 80 ? 12.907 5.145 -2.186 1.00 81.50 80 GLY A N 1
ATOM 592 C CA . GLY A 1 80 ? 13.414 6.506 -2.371 1.00 81.50 80 GLY A CA 1
ATOM 593 C C . GLY A 1 80 ? 12.384 7.469 -2.970 1.00 81.50 80 GLY A C 1
ATOM 594 O O . GLY A 1 80 ? 12.383 8.648 -2.633 1.00 81.50 80 GLY A O 1
ATOM 595 N N . ALA A 1 81 ? 11.478 6.976 -3.819 1.00 80.88 81 ALA A N 1
ATOM 596 C CA . ALA A 1 81 ? 10.360 7.763 -4.348 1.00 80.88 81 ALA A CA 1
ATOM 597 C C . ALA A 1 81 ? 9.255 8.014 -3.306 1.00 80.88 81 ALA A C 1
ATOM 599 O O . ALA A 1 81 ? 8.430 8.914 -3.476 1.00 80.88 81 ALA A O 1
ATOM 600 N N . TYR A 1 82 ? 9.228 7.229 -2.227 1.00 71.62 82 TYR A N 1
ATOM 601 C CA . TYR A 1 82 ? 8.294 7.393 -1.120 1.00 71.62 82 TYR A CA 1
ATOM 602 C C . TYR A 1 82 ? 8.738 8.568 -0.230 1.00 71.62 82 TYR A C 1
ATOM 604 O O . TYR A 1 82 ? 9.370 8.384 0.807 1.00 71.62 82 TYR A O 1
ATOM 612 N N . SER A 1 83 ? 8.411 9.799 -0.636 1.00 61.22 83 SER A N 1
ATOM 613 C CA . SER A 1 83 ? 8.471 10.957 0.267 1.00 61.22 83 SER A CA 1
ATOM 614 C C . SER A 1 83 ? 7.187 11.040 1.097 1.00 61.22 83 SER A C 1
ATOM 616 O O . SER A 1 83 ? 6.094 10.779 0.592 1.00 61.22 83 SER A O 1
ATOM 618 N N . PHE A 1 84 ? 7.299 11.460 2.358 1.00 55.00 84 PHE A N 1
ATOM 619 C CA . PHE A 1 84 ? 6.153 11.732 3.237 1.00 55.00 84 PHE A CA 1
ATOM 620 C C . PHE A 1 84 ? 5.281 12.912 2.756 1.00 55.00 84 PHE A C 1
ATOM 622 O O . PHE A 1 84 ? 4.217 13.152 3.319 1.00 55.00 84 PHE A O 1
ATOM 629 N N . ASP A 1 85 ? 5.683 13.602 1.684 1.00 53.09 85 ASP A N 1
ATOM 630 C CA . ASP A 1 85 ? 5.014 14.791 1.135 1.00 53.09 85 ASP A CA 1
ATOM 631 C C . ASP A 1 85 ? 3.735 14.497 0.325 1.00 53.09 85 ASP A C 1
ATOM 633 O O . ASP A 1 85 ? 3.225 15.369 -0.378 1.00 53.09 85 ASP A O 1
ATOM 637 N N . GLY A 1 86 ? 3.213 13.268 0.367 1.00 51.25 86 GLY A N 1
ATOM 638 C CA . GLY A 1 86 ? 1.910 12.932 -0.221 1.00 51.25 86 GLY A CA 1
ATOM 639 C C . GLY A 1 86 ? 1.859 12.908 -1.754 1.00 51.25 86 GLY A C 1
ATOM 640 O O . GLY A 1 86 ? 0.771 12.815 -2.320 1.00 51.25 86 GLY A O 1
ATOM 641 N N . LYS A 1 87 ? 3.003 12.962 -2.451 1.00 55.25 87 LYS A N 1
ATOM 642 C CA . LYS A 1 87 ? 3.044 12.704 -3.900 1.00 55.25 87 LYS A CA 1
ATOM 643 C C . LYS A 1 87 ? 2.822 11.209 -4.162 1.00 55.25 87 LYS A C 1
ATOM 645 O O . LYS A 1 87 ? 3.417 10.395 -3.452 1.00 55.25 87 LYS A O 1
ATOM 650 N N . PRO A 1 88 ? 2.022 10.811 -5.170 1.00 63.94 88 PRO A N 1
ATOM 651 C CA . PRO A 1 88 ? 1.809 9.400 -5.456 1.00 63.94 88 PRO A CA 1
ATOM 652 C C . PRO A 1 88 ? 3.127 8.779 -5.926 1.00 63.94 88 PRO A C 1
ATOM 654 O O . PRO A 1 88 ? 3.531 8.957 -7.072 1.00 63.94 88 PRO A O 1
ATOM 657 N N . ALA A 1 89 ? 3.793 8.017 -5.053 1.00 72.69 89 ALA A N 1
ATOM 658 C CA . ALA A 1 89 ? 5.059 7.346 -5.363 1.00 72.69 89 ALA A CA 1
ATOM 659 C C . ALA A 1 89 ? 4.982 6.503 -6.654 1.00 72.69 89 ALA A C 1
ATOM 661 O O . ALA A 1 89 ? 5.985 6.284 -7.322 1.00 72.69 89 ALA A O 1
ATOM 662 N N . LEU A 1 90 ? 3.778 6.062 -7.032 1.00 85.12 90 LEU A N 1
ATOM 663 C CA . LEU A 1 90 ? 3.503 5.291 -8.242 1.00 85.12 90 LEU A CA 1
ATOM 664 C C . LEU A 1 90 ? 3.731 6.048 -9.553 1.00 85.12 90 LEU A C 1
ATOM 666 O O . LEU A 1 90 ? 4.066 5.406 -10.549 1.00 85.12 90 LEU A O 1
ATOM 670 N N . ASP A 1 91 ? 3.552 7.369 -9.581 1.00 87.31 91 ASP A N 1
ATOM 671 C CA . ASP A 1 91 ? 3.648 8.141 -10.826 1.00 87.31 91 ASP A CA 1
ATOM 672 C C . ASP A 1 91 ? 5.084 8.148 -11.369 1.00 87.31 91 ASP A C 1
ATOM 674 O O . ASP A 1 91 ? 5.284 8.116 -12.579 1.00 87.31 91 ASP A O 1
ATOM 678 N N . CYS A 1 92 ? 6.086 8.055 -10.488 1.00 86.44 92 CYS A N 1
ATOM 679 C CA . CYS A 1 92 ? 7.503 7.932 -10.849 1.00 86.44 92 CYS A CA 1
ATOM 680 C C . CYS A 1 92 ? 7.850 6.638 -11.611 1.00 86.44 92 CYS A C 1
ATOM 682 O O . CYS A 1 92 ? 8.952 6.511 -12.151 1.00 86.44 92 CYS A O 1
ATOM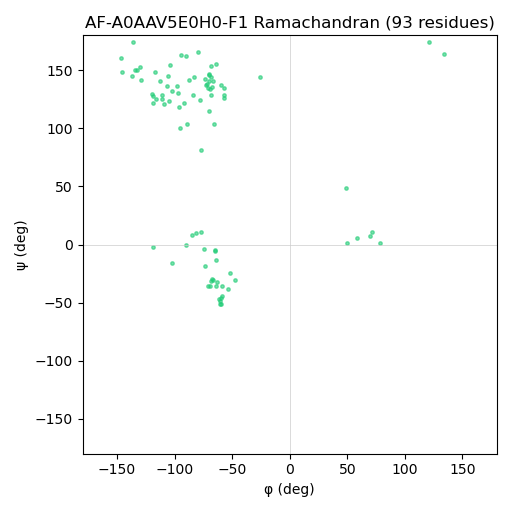 684 N N . PHE A 1 93 ? 6.941 5.659 -11.621 1.00 88.50 93 PHE A N 1
ATOM 685 C CA . PHE A 1 93 ? 7.168 4.33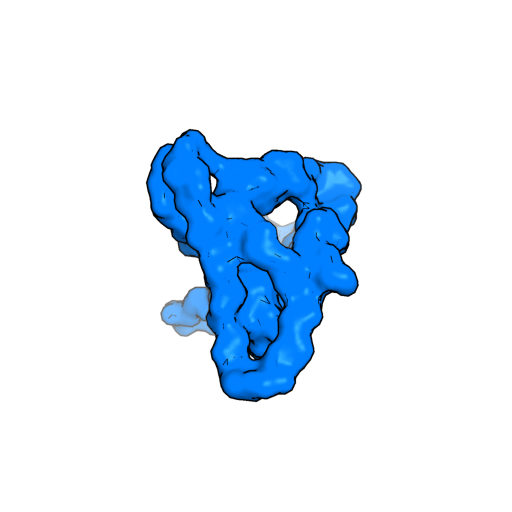2 -12.191 1.00 88.50 93 PHE A CA 1
ATOM 686 C C . PHE A 1 93 ? 6.232 3.992 -13.348 1.00 88.50 93 PHE A C 1
ATOM 688 O O . PHE A 1 93 ? 6.363 2.897 -13.898 1.00 88.50 93 PHE A O 1
ATOM 695 N N . ARG A 1 94 ? 5.287 4.866 -13.714 1.00 90.50 94 ARG A N 1
ATOM 696 C CA . ARG A 1 94 ? 4.410 4.633 -14.870 1.00 90.50 94 ARG A CA 1
ATOM 697 C C . ARG A 1 94 ? 5.187 4.711 -16.190 1.00 90.50 94 ARG A C 1
ATOM 6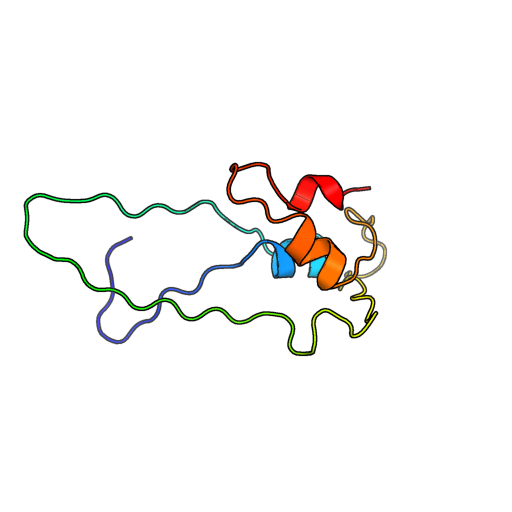99 O O . ARG A 1 94 ? 6.234 5.355 -16.250 1.00 90.50 94 ARG A O 1
ATOM 706 N N . LEU A 1 95 ? 4.684 4.006 -17.205 1.00 88.69 95 LEU A N 1
ATOM 707 C CA . LEU A 1 95 ? 5.113 4.133 -18.606 1.00 88.69 95 LEU A CA 1
ATOM 708 C C . LEU A 1 95 ? 4.348 5.246 -19.322 1.00 88.69 95 LEU A C 1
ATOM 710 O O . LEU A 1 95 ? 3.175 5.478 -18.944 1.00 88.69 95 LEU A O 1
#

Sequence (95 aa):
MPPVTGALIVNVGAFLQARSNDAFKSVDHRVVATNTGPRVAVACFFGPSGPVVSGRVYGLIVKDASPLRYRSFTVAEFLGAYSFDGKPALDCF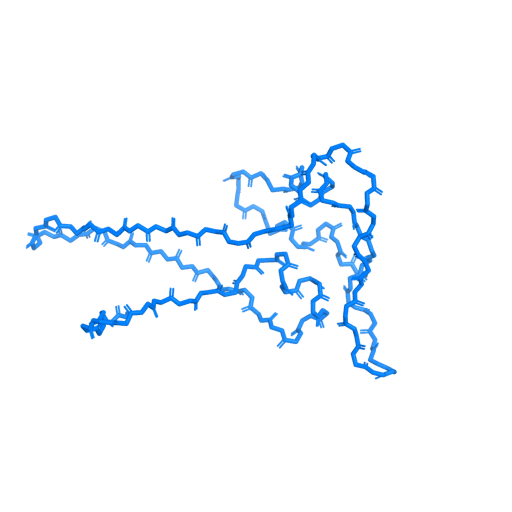RL

Foldseek 3Di:
DDDDPPDDDDFDDPVVCLQQLNPHDGDDDDDDDDPPDDDDDDDDDDDDDDPLPPPDWRHHDDDPPDDRQFDIDGSVLLVVLDDPPPDSSRVVTGD

Organism: NCBI:txid191504

Solvent-accessible surface area (backbone atoms only — not comparable to full-atom values): 6598 Å² total; per-residue (Å²): 134,84,87,55,91,99,62,82,90,85,81,55,47,62,69,55,15,55,36,32,58,60,77,42,72,48,70,93,81,84,86,80,88,63,96,88,61,92,84,87,82,85,87,83,85,90,71,91,83,72,65,65,80,65,77,53,67,52,68,64,51,71,67,82,95,58,81,76,55,47,58,73,48,33,62,42,58,56,57,68,48,55,53,93,82,75,60,69,49,64,67,84,37,48,106

Mean predicted aligned error: 6.43 Å